Protein AF-A0A9N9C268-F1 (afdb_monomer)

Sequence (154 aa):
MRSAASHTQPDLDTTQQGNPVDTEMTIPITELENPLLTNLANLHPAVRDLFPITDRKCLRELDNYKRKLSQYYEMKTIPPNYFDLPPPKVHLPLAYQDLSHKYRSYFSLDPNNCYGKSQRIIEELREEYSFKNLPNDYYQAKLPLLKDPNKIKL

pLDDT: mean 74.54, std 18.53, range [37.0, 94.0]

Foldseek 3Di:
DDDDDDDDDDDDDDDDDDDPPPPPPPPPPDDPPVVCLVDLVSDDPVLSVVFLAAEPVCVVCVVVSVVVSVVPDDDPDRDPRRYPYDDDAAADDQALVPDDPVLNVLQPDDPVVNVPCVVVSVVVCVVRHDDDDRHPNSDDPDDPDDPDPVPDDD

Nearest PDB structures (foldseek):
  7uwb-assembly1_K  TM=1.746E-01  e=9.780E+00  Citrus x limon

Radius of gyration: 38.98 Å; Cα contacts (8 Å, |Δi|>4): 79; chains: 1; bounding box: 124×75×79 Å

Organism: NCBI:txid144679

Secondary structure (DSSP, 8-state):
----------------------------------TTSS-GGGS-HHHHTT-SB--GGGGGGHHHHHHHHTTT---SS--GGGB-PPPPPEEPPSSGGGS-HHHHHHHSS-GGG-TTTHHHHHHHHHHHEE-SS--GGGSPPPPPPPS-GGG---

Solvent-accessible surface area (backbone atoms only — not comparable to full-atom values): 10644 Å² total; per-residue (Å²): 134,83,86,92,87,86,85,86,87,88,84,88,82,90,87,84,90,74,77,81,77,79,73,76,78,76,68,78,87,71,72,92,66,59,74,58,74,75,38,73,88,66,43,57,78,95,56,32,89,68,50,57,36,47,55,76,75,57,59,77,48,41,68,59,53,50,57,58,47,56,74,80,42,95,73,93,68,86,60,70,84,48,51,56,57,71,79,83,57,45,72,59,62,69,48,50,86,72,44,61,74,87,57,33,66,78,69,71,61,60,84,84,74,44,78,87,48,55,66,60,51,51,53,60,46,52,72,58,29,45,72,93,69,83,49,72,66,63,48,81,75,76,77,75,77,70,92,50,79,87,72,67,81,129

Structure (mmCIF, N/CA/C/O backbone):
data_AF-A0A9N9C268-F1
#
_entry.id   AF-A0A9N9C268-F1
#
loop_
_atom_site.group_PDB
_atom_site.id
_atom_site.type_symbol
_atom_site.label_atom_id
_atom_site.label_alt_id
_atom_site.label_comp_id
_atom_site.label_asym_id
_atom_site.label_entity_id
_atom_site.label_seq_id
_atom_site.pdbx_PDB_ins_code
_atom_site.Cartn_x
_atom_site.Cartn_y
_atom_site.Cartn_z
_atom_site.occupancy
_atom_site.B_iso_or_equiv
_atom_site.auth_seq_id
_at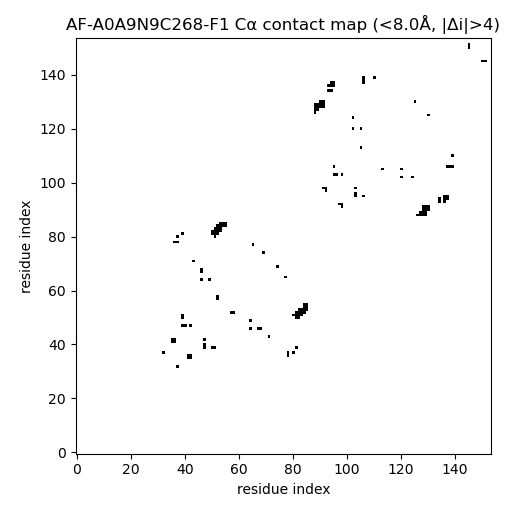om_site.auth_comp_id
_atom_site.auth_asym_id
_atom_site.auth_atom_id
_atom_site.pdbx_PDB_model_num
ATOM 1 N N . MET A 1 1 ? -87.386 -65.008 37.764 1.00 39.91 1 MET A N 1
ATOM 2 C CA . MET A 1 1 ? -87.024 -64.710 39.166 1.00 39.91 1 MET A CA 1
ATOM 3 C C . MET A 1 1 ? -86.267 -63.382 39.196 1.00 39.91 1 MET A C 1
ATOM 5 O O . MET A 1 1 ? -85.243 -63.322 38.542 1.00 39.91 1 MET A O 1
ATOM 9 N N . ARG A 1 2 ? -86.825 -62.376 39.903 1.00 40.78 2 ARG A N 1
ATOM 10 C CA . ARG A 1 2 ? -86.207 -61.224 40.626 1.00 40.78 2 ARG A CA 1
ATOM 11 C C . ARG A 1 2 ? -85.214 -60.308 39.862 1.00 40.78 2 ARG A C 1
ATOM 13 O O . ARG A 1 2 ? -84.171 -60.768 39.437 1.00 40.78 2 ARG A O 1
ATOM 20 N N . SER A 1 3 ? -85.585 -59.054 39.549 1.00 44.78 3 SER A N 1
ATOM 21 C CA . SER A 1 3 ? -85.411 -57.804 40.355 1.00 44.78 3 SER A CA 1
ATOM 22 C C . SER A 1 3 ? -83.939 -57.336 40.410 1.00 44.78 3 SER A C 1
ATOM 24 O O . SER A 1 3 ? -83.116 -58.058 40.948 1.00 44.78 3 SER A O 1
ATOM 26 N N . ALA A 1 4 ? -83.528 -56.277 39.693 1.00 45.44 4 ALA A N 1
ATOM 27 C CA . ALA A 1 4 ? -83.633 -54.826 39.981 1.00 45.44 4 ALA A CA 1
ATOM 28 C C . ALA A 1 4 ? -82.497 -54.275 40.879 1.00 45.44 4 ALA A C 1
ATOM 30 O O . ALA A 1 4 ? -82.388 -54.719 42.015 1.00 45.44 4 ALA A O 1
ATOM 31 N N . ALA A 1 5 ? -81.719 -53.291 40.388 1.00 44.78 5 ALA A N 1
ATOM 32 C CA . ALA A 1 5 ? -81.401 -52.006 41.052 1.00 44.78 5 ALA A CA 1
ATOM 33 C C . ALA A 1 5 ? -80.255 -51.226 40.358 1.00 44.78 5 ALA A C 1
ATOM 35 O O . ALA A 1 5 ? -79.267 -51.795 39.903 1.00 44.78 5 ALA A O 1
ATOM 36 N N . SER A 1 6 ? -80.446 -49.908 40.312 1.00 48.59 6 SER A N 1
ATOM 37 C CA . SER A 1 6 ? -79.631 -48.816 39.759 1.00 48.59 6 SER A CA 1
ATOM 38 C C . SER A 1 6 ? -78.519 -48.322 40.701 1.00 48.59 6 SER A C 1
ATOM 40 O O . SER A 1 6 ? -78.727 -48.394 41.906 1.00 48.59 6 SER A O 1
ATOM 42 N N . HIS A 1 7 ? -77.457 -47.685 40.174 1.00 49.78 7 HIS A N 1
ATOM 43 C CA . HIS A 1 7 ? -76.790 -46.447 40.680 1.00 49.78 7 HIS A CA 1
ATOM 44 C C . HIS A 1 7 ? -75.469 -46.205 39.905 1.00 49.78 7 HIS A C 1
ATOM 46 O O . HIS A 1 7 ? -74.666 -47.124 39.817 1.00 49.78 7 HIS A O 1
ATOM 52 N N . THR A 1 8 ? -75.297 -45.130 39.121 1.00 42.03 8 THR A N 1
ATOM 53 C CA . THR A 1 8 ? -74.860 -43.739 39.445 1.00 42.03 8 THR A CA 1
ATOM 54 C C . THR A 1 8 ? -73.333 -43.519 39.293 1.00 42.03 8 THR A C 1
ATOM 56 O O . THR A 1 8 ? -72.537 -44.204 39.922 1.00 42.03 8 THR A O 1
ATOM 59 N N . GLN A 1 9 ? -72.999 -42.554 38.415 1.00 42.22 9 GLN A N 1
ATOM 60 C CA . GLN A 1 9 ? -71.717 -41.914 37.991 1.00 42.22 9 GLN A CA 1
ATOM 61 C C . GLN A 1 9 ? -70.890 -41.288 39.163 1.00 42.22 9 GLN A C 1
ATOM 63 O O . GLN A 1 9 ? -71.462 -41.293 40.254 1.00 42.22 9 GLN A O 1
ATOM 68 N N . PRO A 1 10 ? -69.653 -40.696 39.037 1.00 51.66 10 PRO A N 1
ATOM 69 C CA . PRO A 1 10 ? -69.0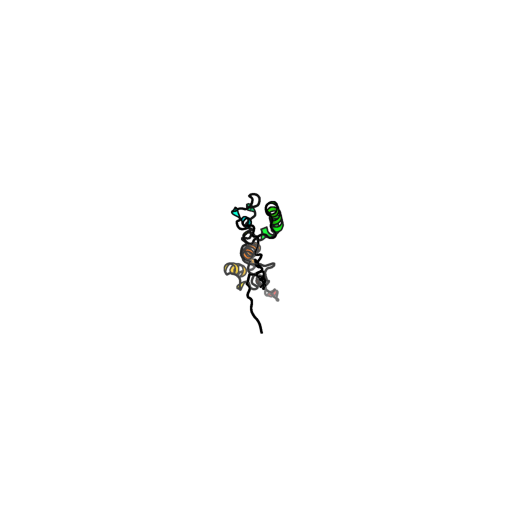98 -39.916 37.897 1.00 51.66 10 PRO A CA 1
ATOM 70 C C . PRO A 1 10 ? -67.543 -39.837 37.690 1.00 51.66 10 PRO A C 1
ATOM 72 O O . PRO A 1 10 ? -66.762 -40.469 38.390 1.00 51.66 10 PRO A O 1
ATOM 75 N N . ASP A 1 11 ? -67.174 -38.994 36.710 1.00 38.88 11 ASP A N 1
ATOM 76 C CA . ASP A 1 11 ? -65.997 -38.100 36.576 1.00 38.88 11 ASP A CA 1
ATOM 77 C C . ASP A 1 11 ? -64.611 -38.513 36.019 1.00 38.88 11 ASP A C 1
ATOM 79 O O . ASP A 1 11 ? -64.035 -39.546 36.337 1.00 38.88 11 ASP A O 1
ATOM 83 N N . LEU A 1 12 ? -64.143 -37.581 35.162 1.00 43.12 12 LEU A N 1
ATOM 84 C CA . LEU A 1 12 ? -62.799 -37.127 34.756 1.00 43.12 12 LEU A CA 1
ATOM 85 C C . LEU A 1 12 ? -61.569 -37.978 35.147 1.00 43.12 12 LEU A C 1
ATOM 87 O O . LEU A 1 12 ? -61.346 -38.233 36.321 1.00 43.12 12 LEU A O 1
ATOM 91 N N . ASP A 1 13 ? -60.647 -38.237 34.206 1.00 37.00 13 ASP A N 1
ATOM 92 C CA . ASP A 1 13 ? -59.504 -37.339 33.914 1.00 37.00 13 ASP A CA 1
ATOM 93 C C . ASP A 1 13 ? -58.448 -37.987 32.969 1.00 37.00 13 ASP A C 1
ATOM 95 O O . ASP A 1 13 ? -58.164 -39.178 33.044 1.00 37.00 13 ASP A O 1
ATOM 99 N N . THR A 1 14 ? -57.894 -37.163 32.071 1.00 41.16 14 THR A N 1
ATOM 100 C CA . THR A 1 14 ? -56.491 -37.057 31.595 1.00 41.16 14 THR A CA 1
ATOM 101 C C . THR A 1 14 ? -55.609 -38.310 31.366 1.00 41.16 14 THR A C 1
ATOM 103 O O . THR A 1 14 ? -55.251 -39.035 32.288 1.00 41.16 14 THR A O 1
ATOM 106 N N . THR A 1 15 ? -55.098 -38.468 30.128 1.00 43.09 15 THR A N 1
ATOM 107 C CA . THR A 1 15 ? -53.656 -38.406 29.727 1.00 43.09 15 THR A CA 1
ATOM 108 C C . THR A 1 15 ? -53.310 -39.355 28.560 1.00 43.09 15 THR A C 1
ATOM 110 O O . THR A 1 15 ? -53.150 -40.555 28.749 1.00 43.09 15 THR A O 1
ATOM 113 N N . GLN A 1 16 ? -53.070 -38.805 27.366 1.00 38.69 16 GLN A N 1
ATOM 114 C CA . GLN A 1 16 ? -51.953 -39.195 26.482 1.00 38.69 16 GLN A CA 1
ATOM 115 C C . GLN A 1 16 ? -51.456 -37.879 25.863 1.00 38.69 16 GLN A C 1
ATOM 117 O O . GLN A 1 16 ? -52.132 -37.285 25.033 1.00 38.69 16 GLN A O 1
ATOM 122 N N . GLN A 1 17 ? -50.486 -37.200 26.476 1.00 45.19 17 GLN A N 1
ATOM 123 C CA . GLN A 1 17 ? -49.043 -37.436 26.334 1.00 45.19 17 GLN A CA 1
ATOM 124 C C 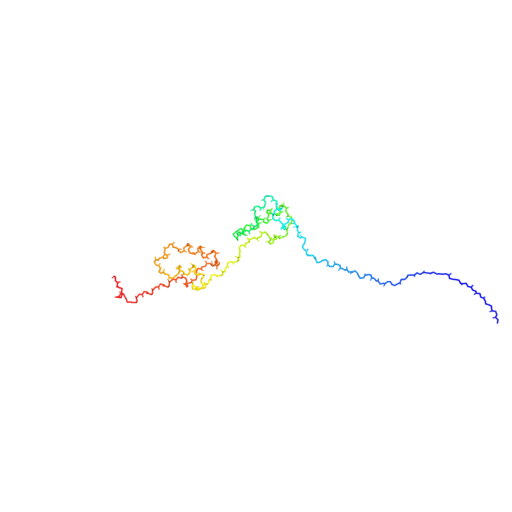. GLN A 1 17 ? -48.571 -37.374 24.871 1.00 45.19 17 GLN A C 1
ATOM 126 O O . GLN A 1 17 ? -48.021 -38.323 24.324 1.00 45.19 17 GLN A O 1
ATOM 131 N N . GLY A 1 18 ? -48.789 -36.218 24.242 1.00 40.16 18 GLY A N 1
ATOM 132 C CA . GLY A 1 18 ? -47.959 -35.733 23.144 1.00 40.16 18 GLY A CA 1
ATOM 133 C C . GLY A 1 18 ? -46.959 -34.740 23.721 1.00 40.16 18 GLY A C 1
ATOM 134 O O . GLY A 1 18 ? -47.339 -33.634 24.096 1.00 40.16 18 GLY A O 1
ATOM 135 N N . ASN A 1 19 ? -45.705 -35.164 23.858 1.00 44.75 19 ASN A N 1
ATOM 136 C CA . ASN A 1 19 ? -44.609 -34.297 24.278 1.00 44.75 19 ASN A CA 1
ATOM 137 C C . ASN A 1 19 ? -44.514 -33.091 23.326 1.00 44.75 19 ASN A C 1
ATOM 139 O O . ASN A 1 19 ? -44.553 -33.298 22.107 1.00 44.75 19 ASN A O 1
ATOM 143 N N . PRO A 1 20 ? -44.359 -31.854 23.826 1.00 47.28 20 PRO A N 1
ATOM 144 C CA . PRO A 1 20 ? -43.913 -30.767 22.977 1.00 47.28 20 PRO A CA 1
ATOM 145 C C . PRO A 1 20 ? -42.499 -31.109 22.509 1.00 47.28 20 PRO A C 1
ATOM 147 O O . PRO A 1 20 ? -41.586 -31.284 23.311 1.00 47.28 20 PRO A O 1
ATOM 150 N N . VAL A 1 21 ? -42.346 -31.267 21.196 1.00 54.41 21 VAL A N 1
ATOM 151 C CA . VAL A 1 21 ? -41.042 -31.238 20.543 1.00 54.41 21 VAL A CA 1
ATOM 152 C C . VAL A 1 21 ? -40.468 -29.870 20.865 1.00 54.41 21 VAL A C 1
ATOM 154 O O . VAL A 1 21 ? -40.981 -28.859 20.378 1.00 54.41 21 VAL A O 1
ATOM 157 N N . ASP A 1 22 ? -39.455 -29.860 21.729 1.00 45.09 22 ASP A N 1
ATOM 158 C CA . ASP A 1 22 ? -38.572 -28.727 21.931 1.00 45.09 22 ASP A CA 1
ATOM 159 C C . ASP A 1 22 ? -38.106 -28.281 20.549 1.00 45.09 22 ASP A C 1
ATOM 161 O O . ASP A 1 22 ? -37.245 -28.888 19.911 1.00 45.09 22 ASP A O 1
ATOM 165 N N . THR A 1 23 ? -38.756 -27.239 20.039 1.00 55.81 23 THR A N 1
ATOM 166 C CA . THR A 1 23 ? -38.219 -26.479 18.930 1.00 55.81 23 THR A CA 1
ATOM 167 C C . THR A 1 23 ? -37.024 -25.775 19.535 1.00 55.81 23 THR A C 1
ATOM 169 O O . THR A 1 23 ? -37.158 -24.701 20.120 1.00 55.81 23 THR A O 1
ATOM 172 N N . GLU A 1 24 ? -35.864 -26.429 19.456 1.00 46.28 24 GLU A N 1
ATOM 173 C CA . GLU A 1 24 ? -34.585 -25.751 19.522 1.00 46.28 24 GLU A CA 1
ATOM 174 C C . GLU A 1 24 ? -34.673 -24.598 18.523 1.00 46.28 24 GLU A C 1
ATOM 176 O O . GLU A 1 24 ? -34.537 -24.758 17.310 1.00 46.28 24 GLU A O 1
ATOM 181 N N . MET A 1 25 ? -34.954 -23.408 19.049 1.00 47.78 25 MET A N 1
ATOM 182 C CA . MET A 1 25 ? -34.574 -22.164 18.418 1.00 47.78 25 MET A CA 1
ATOM 183 C C . MET A 1 25 ? -33.049 -22.204 18.378 1.00 47.78 25 MET A C 1
ATOM 185 O O . MET A 1 25 ? -32.366 -21.714 19.275 1.00 47.78 25 MET A O 1
ATOM 189 N N . THR A 1 26 ? -32.503 -22.846 17.346 1.00 42.88 26 THR A N 1
ATOM 190 C CA . THR A 1 26 ? -31.139 -22.605 16.904 1.00 42.88 26 THR A CA 1
ATOM 191 C C . THR A 1 26 ? -31.113 -21.155 16.446 1.00 42.88 26 THR A C 1
ATOM 193 O O . THR A 1 26 ? -31.340 -20.838 15.282 1.00 42.88 26 THR A O 1
ATOM 196 N N . ILE A 1 27 ? -30.909 -20.251 17.400 1.00 50.53 27 ILE A N 1
ATOM 197 C CA . ILE A 1 27 ? -30.482 -18.893 17.117 1.00 50.53 27 ILE A CA 1
ATOM 198 C C . ILE A 1 27 ? -29.135 -19.077 16.411 1.00 50.53 27 ILE A C 1
ATOM 200 O O . ILE A 1 27 ? -28.214 -19.624 17.030 1.00 50.53 27 ILE A O 1
ATOM 204 N N . PRO A 1 28 ? -28.983 -18.713 15.125 1.00 43.78 28 PRO A N 1
ATOM 205 C CA . PRO A 1 28 ? -27.655 -18.653 14.553 1.00 43.78 28 PRO A CA 1
ATOM 206 C C . PRO A 1 28 ? -26.877 -17.659 15.410 1.00 43.78 28 PRO A C 1
ATOM 208 O O . PRO A 1 28 ? -27.286 -16.510 15.572 1.00 43.78 28 PRO A O 1
ATOM 211 N N . ILE A 1 29 ? -25.785 -18.119 16.015 1.00 46.16 29 ILE A N 1
ATOM 212 C CA . ILE A 1 29 ? -24.846 -17.276 16.752 1.00 46.16 29 ILE A CA 1
ATOM 213 C C . ILE A 1 29 ? -24.095 -16.443 15.704 1.00 46.16 29 ILE A C 1
ATOM 215 O O . ILE A 1 29 ? -22.928 -16.678 15.407 1.00 46.16 29 ILE A O 1
ATOM 219 N N . THR A 1 30 ? -24.787 -15.508 15.062 1.00 47.31 30 THR A N 1
ATOM 220 C CA . THR A 1 30 ? -24.159 -14.378 14.394 1.00 47.31 30 THR A CA 1
ATOM 221 C C . THR A 1 30 ? -23.776 -13.405 15.489 1.00 47.31 30 THR A C 1
ATOM 223 O O . THR A 1 30 ? -24.644 -12.805 16.114 1.00 47.31 30 THR A O 1
ATOM 226 N N . GLU A 1 31 ? -22.470 -13.358 15.749 1.00 49.12 31 GLU A N 1
ATOM 227 C CA . GLU A 1 31 ? -21.740 -12.167 16.170 1.00 49.12 31 GLU A CA 1
ATOM 228 C C . GLU A 1 31 ? -22.465 -11.264 17.171 1.00 49.12 31 GLU A C 1
ATOM 230 O O . GLU A 1 31 ? -23.250 -10.384 16.825 1.00 49.12 31 GLU A O 1
ATOM 235 N N . LEU A 1 32 ? -22.068 -11.395 18.435 1.00 46.22 32 LEU A N 1
ATOM 236 C CA . LEU A 1 32 ? -22.094 -10.278 19.367 1.00 46.22 32 LEU A CA 1
ATOM 237 C C . LEU A 1 32 ? -21.089 -9.215 18.862 1.00 46.22 32 LEU A C 1
ATOM 239 O O . LEU A 1 32 ? -20.010 -9.043 19.427 1.00 46.22 32 LEU A O 1
ATOM 243 N N . GLU A 1 33 ? -21.389 -8.559 17.735 1.00 52.53 33 GLU A N 1
ATOM 244 C CA . GLU A 1 33 ? -20.729 -7.324 17.327 1.00 52.53 33 GLU A CA 1
ATOM 245 C C . GLU A 1 33 ? -20.999 -6.321 18.442 1.00 52.53 33 GLU A C 1
ATOM 247 O O . GLU A 1 33 ? -22.138 -5.915 18.663 1.00 52.53 33 GLU A O 1
ATOM 252 N N . ASN A 1 34 ? -19.960 -5.933 19.180 1.00 56.81 34 ASN A N 1
ATOM 253 C CA . ASN A 1 34 ? -20.045 -4.778 20.060 1.00 56.81 34 ASN A CA 1
ATOM 254 C C . ASN A 1 34 ? -20.465 -3.578 19.187 1.00 56.81 34 ASN A C 1
ATOM 256 O O . ASN A 1 34 ? -19.635 -3.105 18.408 1.00 56.81 34 ASN A O 1
ATOM 260 N N . PRO A 1 35 ? -21.694 -3.036 19.315 1.00 57.44 35 PRO A N 1
ATOM 261 C CA . PRO A 1 35 ? -22.200 -1.984 18.422 1.00 57.44 35 PRO A CA 1
ATOM 262 C C . PRO A 1 35 ? -21.380 -0.685 18.527 1.00 57.44 35 PRO A C 1
ATOM 264 O O . PRO A 1 35 ? -21.447 0.198 17.673 1.00 57.44 35 PRO A O 1
ATOM 267 N N . LEU A 1 36 ? -20.563 -0.574 19.580 1.00 56.09 36 LEU A N 1
ATOM 268 C CA . LEU A 1 36 ? -19.602 0.502 19.797 1.00 56.09 36 LEU A CA 1
ATOM 269 C C . LEU A 1 36 ? -18.397 0.437 18.846 1.00 56.09 36 LEU A C 1
ATOM 271 O O . LEU A 1 36 ? -17.844 1.481 18.518 1.00 56.09 36 LEU A O 1
ATOM 275 N N . LEU A 1 37 ? -18.005 -0.758 18.389 1.00 64.56 37 LEU A N 1
ATOM 276 C CA . LEU A 1 37 ? -16.889 -0.967 17.459 1.00 64.56 37 LEU A CA 1
ATOM 277 C C . LEU A 1 37 ? -17.326 -0.872 15.990 1.00 64.56 37 LEU A C 1
ATOM 279 O O . LEU A 1 37 ? -16.495 -0.887 15.090 1.00 64.56 37 LEU A O 1
ATOM 283 N N . THR A 1 38 ? -18.619 -0.740 15.704 1.00 68.38 38 THR A N 1
ATOM 284 C CA . THR A 1 38 ? -19.101 -0.563 14.327 1.00 68.38 38 THR A CA 1
ATOM 285 C C . THR A 1 38 ? -19.001 0.901 13.874 1.00 68.38 38 THR A C 1
ATOM 287 O O . THR A 1 38 ? -18.946 1.183 12.676 1.00 68.38 38 THR A O 1
ATOM 290 N N . ASN A 1 39 ? -18.911 1.846 14.819 1.00 78.50 39 ASN A N 1
ATOM 291 C CA . ASN A 1 39 ? -18.799 3.276 14.541 1.00 78.50 39 ASN A CA 1
ATOM 292 C C . ASN A 1 39 ? -17.486 3.858 15.086 1.00 78.50 39 ASN A C 1
ATOM 294 O O . ASN A 1 39 ? -17.337 4.091 16.285 1.00 78.50 39 ASN A O 1
ATOM 298 N N . LEU A 1 40 ? -16.560 4.174 14.176 1.00 82.62 40 LEU A N 1
ATOM 299 C CA . LEU A 1 40 ? -15.260 4.781 14.486 1.00 82.62 40 LEU A CA 1
ATOM 300 C C . LEU A 1 40 ? -15.366 6.092 15.284 1.00 82.62 40 LEU A C 1
ATOM 302 O O . LEU A 1 40 ? -14.448 6.434 16.026 1.00 82.62 40 LEU A O 1
ATOM 306 N N . ALA A 1 41 ? -16.480 6.825 15.180 1.00 83.06 41 ALA A N 1
ATOM 307 C CA . ALA A 1 41 ? -16.686 8.060 15.934 1.00 83.06 41 ALA A CA 1
ATOM 308 C C . ALA A 1 41 ? -16.851 7.829 17.447 1.00 83.06 41 ALA A C 1
ATOM 310 O O . ALA A 1 41 ? -16.625 8.761 18.221 1.00 83.06 41 ALA A O 1
ATOM 311 N N . ASN A 1 42 ? -17.205 6.606 17.856 1.00 84.81 42 ASN A N 1
ATOM 312 C CA . ASN A 1 42 ? -17.400 6.206 19.251 1.00 84.81 42 ASN A CA 1
ATOM 313 C C . ASN A 1 42 ? -16.144 5.571 19.870 1.00 84.81 42 ASN A C 1
ATOM 315 O O . ASN A 1 42 ? -16.180 5.098 21.009 1.00 84.81 42 ASN A O 1
ATOM 319 N N . LEU A 1 43 ? -15.028 5.558 19.134 1.00 87.62 43 LEU A N 1
ATOM 320 C CA . LEU A 1 43 ? -13.747 5.113 19.658 1.00 87.62 43 LEU A CA 1
ATOM 321 C C . LEU A 1 43 ? -13.253 6.021 20.784 1.00 87.62 43 LEU A C 1
ATOM 323 O O . LEU A 1 43 ? -13.398 7.245 20.746 1.00 87.62 43 LEU A O 1
ATOM 327 N N . HIS A 1 44 ? -12.596 5.402 21.762 1.00 90.62 44 HIS A N 1
ATOM 328 C CA . HIS A 1 44 ? -11.960 6.093 22.865 1.00 90.62 44 HIS A CA 1
ATOM 329 C C . HIS A 1 44 ? -10.945 7.107 22.302 1.00 90.62 44 HIS A C 1
ATOM 331 O O . HIS A 1 44 ? -10.166 6.746 21.412 1.00 90.62 44 HIS A O 1
ATOM 337 N N . PRO A 1 45 ? -10.900 8.355 22.809 1.00 90.62 45 PRO A N 1
ATOM 338 C CA . PRO A 1 45 ? -10.091 9.424 22.216 1.00 90.62 45 PRO A CA 1
ATOM 339 C C . PRO A 1 45 ? -8.621 9.048 21.987 1.00 90.62 45 PRO A C 1
ATOM 341 O O . PRO A 1 45 ? -8.050 9.394 20.963 1.00 90.62 45 PRO A O 1
ATOM 344 N N . ALA A 1 46 ? -8.032 8.258 22.891 1.00 90.56 46 ALA A N 1
ATOM 345 C CA . ALA A 1 46 ? -6.634 7.821 22.806 1.00 90.56 46 ALA A CA 1
ATOM 346 C C . ALA A 1 46 ? -6.301 6.899 21.612 1.00 90.56 46 ALA A C 1
ATOM 348 O O . ALA A 1 46 ? -5.127 6.721 21.286 1.00 90.56 46 ALA A O 1
ATOM 349 N N . VAL A 1 47 ? -7.305 6.267 20.997 1.00 90.75 47 VAL A N 1
ATOM 350 C CA . VAL A 1 47 ? -7.123 5.325 19.875 1.00 90.75 47 VAL A CA 1
ATOM 351 C C . VAL A 1 47 ? -7.856 5.754 18.612 1.00 90.75 47 VAL A C 1
ATOM 353 O O . VAL A 1 47 ? -7.653 5.143 17.567 1.00 90.75 47 VAL A O 1
ATOM 356 N N . ARG A 1 48 ? -8.677 6.804 18.687 1.00 90.94 48 ARG A N 1
ATOM 357 C CA . ARG A 1 48 ? -9.470 7.312 17.566 1.00 90.94 48 ARG A CA 1
ATOM 358 C C . ARG A 1 48 ? -8.600 7.711 16.373 1.00 90.94 48 ARG A C 1
ATOM 360 O O . ARG A 1 48 ? -8.935 7.358 15.253 1.00 90.94 48 ARG A O 1
ATOM 367 N N . ASP A 1 49 ? -7.453 8.338 16.622 1.00 91.50 49 ASP A N 1
ATOM 368 C CA . ASP A 1 49 ? -6.537 8.808 15.570 1.00 91.50 49 ASP A CA 1
ATOM 369 C C . ASP A 1 49 ? -5.760 7.677 14.870 1.00 91.50 49 ASP A C 1
ATOM 371 O O . ASP A 1 49 ? -5.013 7.919 13.924 1.00 91.50 49 ASP A O 1
ATOM 375 N N . LEU A 1 50 ? -5.902 6.433 15.338 1.00 90.62 50 LEU A N 1
ATOM 376 C CA . LEU A 1 50 ? -5.260 5.262 14.736 1.00 90.62 50 LEU A CA 1
ATOM 377 C C . LEU A 1 50 ? -6.122 4.618 13.640 1.00 90.62 50 LEU A C 1
ATOM 379 O O . LEU A 1 50 ? -5.632 3.732 12.938 1.00 90.62 50 LEU A O 1
ATOM 383 N N . PHE A 1 51 ? -7.389 5.028 13.511 1.00 91.44 51 PHE A N 1
ATOM 384 C CA . PHE A 1 51 ? -8.369 4.411 12.622 1.00 91.44 51 PHE A CA 1
ATOM 385 C C . PHE A 1 51 ? -9.176 5.460 11.826 1.00 91.44 51 PHE A C 1
ATOM 387 O O . PHE A 1 51 ? -9.402 6.562 12.321 1.00 91.44 51 PHE A O 1
ATOM 394 N N . PRO A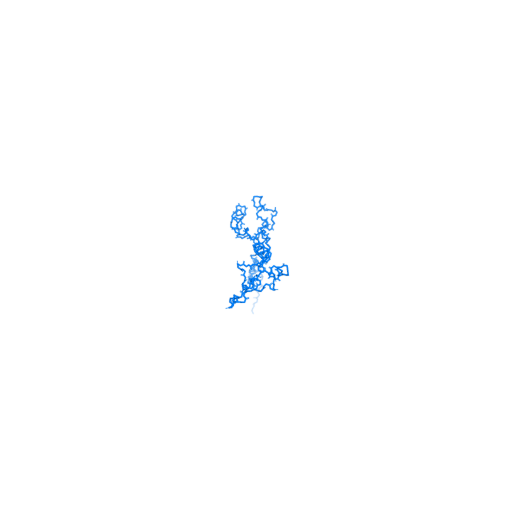 1 52 ? -9.663 5.124 10.617 1.00 93.19 52 PRO A N 1
ATOM 395 C CA . PRO A 1 52 ? -9.398 3.878 9.904 1.00 93.19 52 PRO A CA 1
ATOM 396 C C . PRO A 1 52 ? -7.958 3.831 9.374 1.00 93.19 52 PRO A C 1
ATOM 398 O O . PRO A 1 52 ? -7.336 4.854 9.095 1.00 93.19 52 PRO A O 1
ATOM 401 N N . ILE A 1 53 ? -7.407 2.626 9.242 1.00 93.12 53 ILE A N 1
ATOM 402 C CA . ILE A 1 53 ? -6.072 2.423 8.681 1.00 93.12 53 ILE A CA 1
ATOM 403 C C . ILE A 1 53 ? -6.156 2.626 7.171 1.00 93.12 53 ILE A C 1
ATOM 405 O O . ILE A 1 53 ? -6.743 1.800 6.471 1.00 93.12 53 ILE A O 1
ATOM 409 N N . THR A 1 54 ? -5.540 3.700 6.683 1.00 92.25 54 THR A N 1
ATOM 410 C CA . THR A 1 54 ? -5.557 4.076 5.262 1.00 92.25 54 THR A CA 1
ATOM 411 C C . THR A 1 54 ? -4.303 3.642 4.506 1.00 92.25 54 THR A C 1
ATOM 413 O O . THR A 1 54 ? -4.381 3.235 3.351 1.00 92.25 54 THR A O 1
ATOM 416 N N . ASP A 1 55 ? -3.125 3.652 5.136 1.00 90.38 55 ASP A N 1
ATOM 417 C CA . ASP A 1 55 ? -1.882 3.206 4.494 1.00 90.38 55 ASP A CA 1
ATOM 418 C C . ASP A 1 55 ? -1.585 1.732 4.813 1.00 90.38 55 ASP A C 1
ATOM 420 O 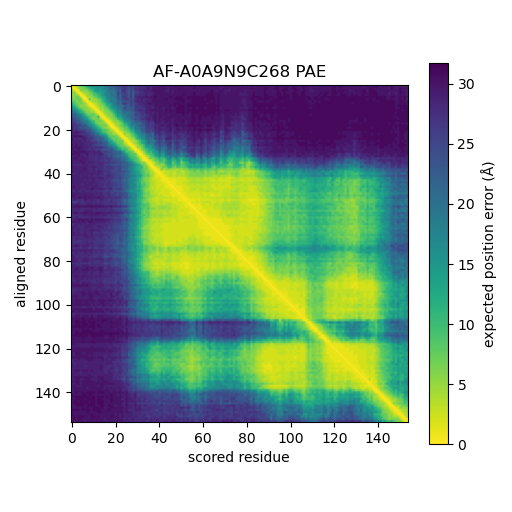O . ASP A 1 55 ? -1.524 1.309 5.970 1.00 90.38 55 ASP A O 1
ATOM 424 N N . ARG A 1 56 ? -1.282 0.941 3.777 1.00 87.75 56 ARG A N 1
ATOM 425 C CA . ARG A 1 56 ? -0.794 -0.438 3.929 1.00 87.75 56 ARG A CA 1
ATOM 426 C C . ARG A 1 56 ? 0.492 -0.525 4.756 1.00 87.75 56 ARG A C 1
ATOM 428 O O . ARG A 1 56 ? 0.748 -1.570 5.346 1.00 87.75 56 ARG A O 1
ATOM 435 N N . LYS A 1 57 ? 1.307 0.533 4.825 1.00 87.88 57 LYS A N 1
ATOM 436 C CA . LYS A 1 57 ? 2.497 0.578 5.697 1.00 87.88 57 LYS A CA 1
ATOM 437 C C . LYS A 1 57 ? 2.127 0.486 7.178 1.00 87.88 57 LYS A C 1
ATOM 439 O O . LYS A 1 57 ? 2.830 -0.191 7.926 1.00 87.88 57 LYS A O 1
ATOM 444 N N . CYS A 1 58 ? 1.006 1.086 7.577 1.00 89.44 58 CYS A N 1
ATOM 445 C CA . CYS A 1 58 ? 0.500 1.060 8.949 1.00 89.44 58 CYS A CA 1
ATOM 446 C C . CYS A 1 58 ? 0.033 -0.340 9.379 1.00 89.44 58 CYS A C 1
ATOM 448 O O . CYS A 1 58 ? -0.035 -0.618 10.571 1.00 89.44 58 CYS A O 1
ATOM 450 N N . LEU A 1 59 ? -0.192 -1.268 8.439 1.00 90.94 59 LEU A N 1
ATOM 451 C CA . LEU A 1 59 ? -0.489 -2.670 8.765 1.00 90.94 59 LEU A CA 1
ATOM 452 C C . LEU A 1 59 ? 0.666 -3.375 9.486 1.00 90.94 59 LEU A C 1
ATOM 454 O O . LEU A 1 59 ? 0.437 -4.369 10.167 1.00 90.94 59 LEU A O 1
ATOM 458 N N . ARG A 1 60 ? 1.901 -2.866 9.379 1.00 92.75 60 ARG A N 1
ATOM 459 C CA . ARG A 1 60 ? 3.036 -3.374 10.168 1.00 92.75 60 ARG A CA 1
ATOM 460 C C . ARG A 1 60 ? 2.879 -3.096 11.663 1.00 92.75 60 ARG A C 1
ATOM 462 O O . ARG A 1 60 ? 3.372 -3.867 12.474 1.00 92.75 60 ARG A O 1
ATOM 469 N N . GLU A 1 61 ? 2.163 -2.031 12.009 1.00 93.00 61 GLU A N 1
ATOM 470 C CA . GLU A 1 61 ? 1.866 -1.626 13.386 1.00 93.00 61 GLU A CA 1
ATOM 471 C C . GLU A 1 61 ? 0.530 -2.201 13.885 1.00 93.00 61 GLU A C 1
ATOM 473 O O . GLU A 1 61 ? 0.069 -1.859 14.975 1.00 93.00 61 GLU A O 1
ATOM 478 N N . LEU A 1 62 ? -0.106 -3.093 13.115 1.00 92.25 62 LEU A N 1
ATOM 479 C CA . LEU A 1 62 ? -1.450 -3.585 13.413 1.00 92.25 62 LEU A CA 1
ATOM 480 C C . LEU A 1 62 ? -1.538 -4.258 14.787 1.00 92.25 62 LEU A C 1
ATOM 482 O O . LEU A 1 62 ? -2.514 -4.053 15.505 1.00 92.25 62 LEU A O 1
ATOM 486 N N . ASP A 1 63 ? -0.518 -5.016 15.186 1.00 92.00 63 ASP A N 1
ATOM 487 C CA . ASP A 1 63 ? -0.488 -5.661 16.503 1.00 92.00 63 ASP A CA 1
ATOM 488 C C . ASP A 1 63 ? -0.387 -4.639 17.642 1.00 92.00 63 ASP A C 1
ATOM 490 O O . ASP A 1 63 ? -0.993 -4.807 18.703 1.00 92.00 63 ASP A O 1
ATOM 494 N N . ASN A 1 64 ? 0.310 -3.525 17.409 1.00 94.00 64 ASN A N 1
ATOM 495 C CA . ASN A 1 64 ? 0.379 -2.419 18.355 1.00 94.00 64 ASN A CA 1
ATOM 496 C C . ASN A 1 64 ? -0.987 -1.728 18.488 1.00 94.00 64 ASN A C 1
ATOM 498 O O . ASN A 1 64 ? -1.447 -1.468 19.601 1.00 94.00 64 ASN A O 1
ATOM 502 N N . TYR A 1 65 ? -1.676 -1.492 17.368 1.00 92.56 65 TYR A N 1
ATOM 503 C CA . TYR A 1 65 ? -3.021 -0.911 17.365 1.00 92.56 65 TYR A CA 1
ATOM 504 C C . TYR A 1 65 ? -4.048 -1.833 18.032 1.00 92.56 65 TYR A C 1
ATOM 506 O O . TYR A 1 65 ? -4.838 -1.365 18.852 1.00 92.56 65 TYR A O 1
ATOM 514 N N . LYS A 1 66 ? -3.983 -3.148 17.771 1.00 91.38 66 LYS A N 1
ATOM 515 C CA . LYS A 1 66 ? -4.796 -4.171 18.454 1.00 91.38 66 LYS A CA 1
ATOM 516 C C . LYS A 1 66 ? -4.625 -4.105 19.964 1.00 91.38 66 LYS A C 1
ATOM 518 O O . LYS A 1 66 ? -5.615 -4.055 20.684 1.00 91.38 66 LYS A O 1
ATOM 523 N N . ARG A 1 67 ? -3.376 -4.055 20.435 1.00 92.44 67 ARG A N 1
ATOM 524 C CA . ARG A 1 67 ? -3.062 -3.976 21.865 1.00 92.44 67 ARG A CA 1
ATOM 525 C C . ARG A 1 67 ? -3.580 -2.691 22.510 1.00 92.44 67 ARG A C 1
ATOM 527 O O . ARG A 1 67 ? -4.005 -2.722 23.657 1.00 92.44 67 ARG A O 1
ATOM 534 N N . LYS A 1 68 ? -3.542 -1.557 21.803 1.00 92.38 68 LYS A N 1
ATOM 535 C CA . LYS A 1 68 ? -4.113 -0.298 22.309 1.00 92.38 68 LYS A CA 1
ATOM 536 C C . LYS A 1 68 ? -5.637 -0.356 22.382 1.00 92.38 68 LYS A C 1
ATOM 538 O O . LYS A 1 68 ? -6.211 0.062 23.377 1.00 92.38 68 LYS A O 1
ATOM 543 N N . LEU A 1 69 ? -6.295 -0.908 21.366 1.00 91.06 69 LEU A N 1
ATOM 544 C CA . LEU A 1 69 ? -7.745 -1.110 21.387 1.00 91.06 69 LEU A CA 1
ATOM 545 C C . LEU A 1 69 ? -8.179 -2.068 22.504 1.00 91.06 69 LEU A C 1
ATOM 547 O O . LEU A 1 69 ? -9.164 -1.787 23.182 1.00 91.06 69 LEU A O 1
ATOM 551 N N . SER A 1 70 ? -7.426 -3.148 22.741 1.00 91.12 70 SER A N 1
ATOM 552 C CA . SER A 1 70 ? -7.756 -4.139 23.774 1.00 91.12 70 SER A CA 1
ATOM 553 C C . SER A 1 70 ? -7.662 -3.597 25.205 1.00 91.12 70 SER A C 1
ATOM 555 O O . SER A 1 70 ? -8.075 -4.278 26.134 1.00 91.12 70 SER A O 1
ATOM 557 N N . GLN A 1 71 ? -7.109 -2.394 25.408 1.00 92.94 71 GLN A N 1
ATOM 558 C CA . GLN A 1 71 ? -7.137 -1.707 26.706 1.00 92.94 71 GLN A CA 1
ATOM 559 C C . GLN A 1 71 ? -8.512 -1.105 27.026 1.00 92.94 71 GLN A C 1
ATOM 561 O O . GLN A 1 71 ? -8.817 -0.893 28.195 1.00 92.94 71 GLN A O 1
ATOM 566 N N . TYR A 1 72 ? -9.318 -0.810 26.003 1.00 90.81 72 TYR A N 1
ATOM 567 C CA . TYR A 1 72 ? -10.600 -0.109 26.141 1.00 90.81 72 TYR A CA 1
ATOM 568 C C . TYR A 1 72 ? -11.799 -0.971 25.750 1.00 90.81 72 TYR A C 1
ATOM 570 O O . TYR A 1 72 ? -12.913 -0.706 26.195 1.00 90.81 72 TYR A O 1
ATOM 578 N N . TYR A 1 73 ? -11.580 -1.986 24.915 1.00 88.88 73 TYR A N 1
ATOM 579 C CA . TYR A 1 73 ? -12.637 -2.807 24.345 1.00 88.88 73 TYR A CA 1
ATOM 580 C C . TYR A 1 73 ? -12.263 -4.281 24.410 1.00 88.88 73 TYR A C 1
ATOM 582 O O . TYR A 1 73 ? -11.151 -4.670 24.052 1.00 88.88 73 TYR A O 1
ATOM 590 N N . GLU A 1 74 ? -13.221 -5.115 24.797 1.00 87.50 74 GLU A N 1
ATOM 591 C CA . GLU A 1 74 ? -13.100 -6.556 24.630 1.00 87.50 74 GLU A CA 1
ATOM 592 C C . GLU A 1 74 ? -13.391 -6.904 23.166 1.00 87.50 74 GLU A C 1
ATOM 594 O O . GLU A 1 74 ? -14.482 -6.649 22.648 1.00 87.50 74 GLU A O 1
ATOM 599 N N . MET A 1 75 ? -12.386 -7.428 22.464 1.00 81.94 75 MET A N 1
ATOM 600 C CA . MET A 1 75 ? -12.525 -7.840 21.070 1.00 81.94 75 MET A CA 1
ATOM 601 C C . MET A 1 75 ? -11.641 -9.042 20.754 1.00 81.94 75 MET A C 1
ATOM 603 O O . MET A 1 75 ? -10.495 -9.138 21.195 1.00 81.94 75 MET A O 1
ATOM 607 N N . LYS A 1 76 ? -12.168 -9.939 19.921 1.00 82.62 76 LYS A N 1
ATOM 608 C CA . LYS A 1 76 ? -11.419 -11.074 19.372 1.00 82.62 76 LYS A CA 1
ATOM 609 C C . LYS A 1 76 ? -10.721 -10.717 18.058 1.00 82.62 76 LYS A C 1
ATOM 611 O O . LYS A 1 76 ? -9.670 -11.266 17.731 1.00 82.62 76 LYS A O 1
ATOM 616 N N . THR A 1 77 ? -11.310 -9.820 17.271 1.00 85.94 77 THR A N 1
ATOM 617 C CA . THR A 1 77 ? -10.838 -9.457 15.929 1.00 85.94 77 THR A CA 1
ATOM 618 C C . THR A 1 77 ? -11.197 -7.999 15.642 1.00 85.94 77 THR A C 1
ATOM 620 O O . THR A 1 77 ? -12.219 -7.520 16.123 1.00 85.94 77 THR A O 1
ATOM 623 N N . ILE A 1 78 ? -10.344 -7.286 14.897 1.00 87.06 78 ILE A N 1
ATOM 624 C CA . ILE A 1 78 ? -10.642 -5.914 14.460 1.00 87.06 78 ILE A CA 1
ATOM 625 C C . ILE A 1 78 ? -11.650 -5.994 13.307 1.00 87.06 78 ILE A C 1
ATOM 627 O O . ILE A 1 78 ? -11.366 -6.724 12.350 1.00 87.06 78 ILE A O 1
ATOM 631 N N . PRO A 1 79 ? -12.773 -5.258 13.355 1.00 88.38 79 PRO A N 1
ATOM 632 C CA . PRO A 1 79 ? -13.762 -5.348 12.297 1.00 88.38 79 PRO A CA 1
ATOM 633 C C . PRO A 1 79 ? -13.292 -4.660 10.995 1.00 88.38 79 PRO A C 1
ATOM 635 O O . PRO A 1 79 ? -12.425 -3.779 11.023 1.00 88.38 79 PRO A O 1
ATOM 638 N N . PRO A 1 80 ? -13.828 -5.055 9.824 1.00 88.81 80 PRO A N 1
ATOM 639 C CA . PRO A 1 80 ? -13.353 -4.575 8.522 1.00 88.81 80 PRO A CA 1
ATOM 640 C C . PRO A 1 80 ? -13.471 -3.059 8.313 1.00 88.81 80 PRO A C 1
ATOM 642 O O . PRO A 1 80 ? -12.647 -2.474 7.618 1.00 88.81 80 PRO A O 1
ATOM 645 N N . ASN A 1 81 ? -14.450 -2.412 8.948 1.00 89.75 81 ASN A N 1
ATOM 646 C CA . ASN A 1 81 ? -14.665 -0.958 8.916 1.00 89.75 81 ASN A CA 1
ATOM 647 C C . ASN A 1 81 ? -13.485 -0.140 9.487 1.00 89.75 81 ASN A C 1
ATOM 649 O O . ASN A 1 81 ? -13.435 1.069 9.286 1.00 89.75 81 ASN A O 1
ATOM 653 N N . TYR A 1 82 ? -12.534 -0.769 10.186 1.00 91.62 82 TYR A N 1
ATOM 654 C CA . TYR A 1 82 ? -11.326 -0.113 10.708 1.00 91.62 82 TYR A CA 1
ATOM 655 C C . TYR A 1 82 ? -10.214 -0.044 9.657 1.00 91.62 82 TYR A C 1
ATOM 657 O O . TYR A 1 82 ? -9.147 0.512 9.923 1.00 91.62 82 TYR A O 1
ATOM 665 N N . PHE A 1 83 ? -10.450 -0.599 8.468 1.00 93.00 83 PHE A N 1
ATOM 666 C CA . PHE A 1 83 ? -9.521 -0.617 7.352 1.00 93.00 83 PHE A CA 1
ATOM 667 C C . PHE A 1 83 ? -10.146 0.116 6.166 1.00 93.00 83 PHE A C 1
ATOM 669 O O . PHE A 1 83 ? -11.117 -0.353 5.581 1.00 93.00 83 PHE A O 1
ATOM 676 N N . ASP A 1 84 ? -9.547 1.239 5.782 1.00 93.69 84 ASP A N 1
ATOM 677 C CA . ASP A 1 84 ? -9.900 1.988 4.572 1.00 93.69 84 ASP A CA 1
ATOM 678 C C . ASP A 1 84 ? -8.695 1.988 3.626 1.00 93.69 84 ASP A C 1
ATOM 680 O O . ASP A 1 84 ? -8.075 3.005 3.317 1.00 93.69 84 ASP A O 1
ATOM 684 N N . LEU A 1 85 ? -8.262 0.775 3.274 1.00 91.00 85 LEU A N 1
ATOM 685 C CA . LEU A 1 85 ? -7.043 0.569 2.505 1.00 91.00 85 LEU A CA 1
ATOM 686 C C . LEU A 1 85 ? -7.298 0.822 1.018 1.00 91.00 85 LEU A C 1
ATOM 688 O O . LEU A 1 85 ? -8.306 0.356 0.480 1.00 91.00 85 LEU A O 1
ATOM 692 N N . PRO A 1 86 ? -6.330 1.416 0.298 1.00 87.94 86 PRO A N 1
ATOM 693 C CA . PRO A 1 86 ? -6.431 1.534 -1.140 1.00 87.94 86 PRO A CA 1
ATOM 694 C C . PRO A 1 86 ? -6.508 0.141 -1.789 1.00 87.94 86 PRO A C 1
ATOM 696 O O . PRO A 1 86 ? -5.939 -0.841 -1.258 1.00 87.94 86 PRO A O 1
ATOM 699 N N . 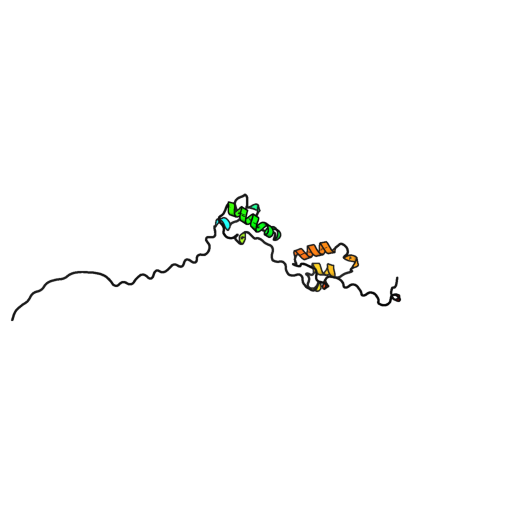PRO A 1 87 ? -7.151 0.055 -2.969 1.00 87.62 87 PRO A N 1
ATOM 700 C CA . PRO A 1 87 ? -7.239 -1.175 -3.736 1.00 87.62 87 PRO A CA 1
ATOM 701 C C . PRO A 1 87 ? -5.872 -1.858 -3.898 1.00 87.62 87 PRO A C 1
ATOM 703 O O . PRO A 1 87 ? -4.830 -1.191 -3.924 1.00 87.62 87 PRO A O 1
ATOM 706 N N . PRO A 1 88 ? -5.832 -3.198 -3.982 1.00 87.75 88 PRO A N 1
ATOM 707 C CA . PRO A 1 88 ? -4.600 -3.909 -4.294 1.00 87.75 88 PRO A CA 1
ATOM 708 C C . PRO A 1 88 ? -3.981 -3.392 -5.594 1.00 87.75 88 PRO A C 1
ATOM 710 O O . PRO A 1 88 ? -4.672 -3.221 -6.595 1.00 87.75 88 PRO A O 1
ATOM 713 N N . LYS A 1 89 ? -2.665 -3.171 -5.576 1.00 90.44 89 LYS A N 1
ATOM 714 C CA . LYS A 1 89 ? -1.910 -2.792 -6.774 1.00 90.44 89 LYS A CA 1
ATOM 715 C C . LYS A 1 89 ? -1.894 -3.950 -7.763 1.00 90.44 89 LYS A C 1
ATOM 717 O O . LYS A 1 89 ? -1.732 -5.103 -7.359 1.00 90.44 89 LYS A O 1
ATOM 722 N N . VAL A 1 90 ? -2.006 -3.632 -9.047 1.00 92.25 90 VAL A N 1
ATOM 723 C CA . VAL A 1 90 ? -1.907 -4.614 -10.132 1.00 92.25 90 VAL A CA 1
ATOM 724 C C . VAL A 1 90 ? -0.465 -5.081 -10.307 1.00 92.25 90 VAL A C 1
ATOM 726 O O . VAL A 1 90 ? 0.481 -4.355 -10.007 1.00 92.25 90 VAL A O 1
ATOM 729 N N . HIS A 1 91 ? -0.269 -6.310 -10.776 1.00 93.81 91 HIS A N 1
ATOM 730 C CA . HIS A 1 91 ? 1.073 -6.790 -11.094 1.00 93.81 91 HIS A CA 1
ATOM 731 C C . HIS A 1 91 ? 1.681 -5.966 -12.228 1.00 93.81 91 HIS A C 1
ATOM 733 O O . HIS A 1 91 ? 0.988 -5.602 -13.178 1.00 93.81 91 HIS A O 1
ATOM 739 N N . LEU A 1 92 ? 2.978 -5.673 -12.118 1.00 93.44 92 LEU A N 1
ATOM 740 C CA . LEU A 1 92 ? 3.704 -5.036 -13.210 1.00 93.44 92 LEU A CA 1
ATOM 741 C C . LEU A 1 92 ? 3.697 -5.973 -14.434 1.00 93.44 92 LEU A C 1
ATOM 743 O O . LEU A 1 92 ? 4.042 -7.150 -14.277 1.00 93.44 92 LEU A O 1
ATOM 747 N N . PRO A 1 93 ? 3.320 -5.485 -15.627 1.00 92.75 93 PRO A N 1
ATOM 748 C CA . PRO A 1 93 ? 3.399 -6.274 -16.849 1.00 92.75 93 PRO A CA 1
ATOM 749 C C . PRO A 1 93 ? 4.826 -6.746 -17.152 1.00 92.75 93 PRO A C 1
ATOM 751 O O . PRO A 1 93 ? 5.803 -6.167 -16.681 1.00 92.75 93 PRO A O 1
ATOM 754 N N . LEU A 1 94 ? 4.959 -7.808 -17.949 1.00 89.12 94 LEU A N 1
ATOM 755 C CA . LEU A 1 94 ? 6.275 -8.305 -18.368 1.00 89.12 94 LEU A CA 1
ATOM 756 C C . LEU A 1 94 ? 6.892 -7.431 -19.462 1.00 89.12 94 LEU A C 1
ATOM 758 O O . LEU A 1 94 ? 8.099 -7.200 -19.439 1.00 89.12 94 LEU A O 1
ATOM 762 N N . ALA A 1 95 ? 6.061 -6.926 -20.374 1.00 87.38 95 ALA A N 1
ATOM 763 C CA . ALA A 1 95 ? 6.466 -6.034 -21.446 1.00 87.38 95 ALA A CA 1
ATOM 764 C C . ALA A 1 95 ? 6.096 -4.585 -21.108 1.00 87.38 95 ALA A C 1
ATOM 766 O O . ALA A 1 95 ? 4.964 -4.286 -20.721 1.00 87.38 95 ALA A O 1
ATOM 767 N N . TYR A 1 96 ? 7.021 -3.649 -21.334 1.00 86.62 96 TYR A N 1
ATOM 768 C CA . TYR A 1 96 ? 6.760 -2.218 -21.119 1.00 86.62 96 TYR A CA 1
ATOM 769 C C . TYR A 1 96 ? 5.637 -1.677 -22.024 1.00 86.62 96 TYR A C 1
ATOM 771 O O . TYR A 1 96 ? 5.032 -0.652 -21.716 1.00 86.62 96 TYR A O 1
ATOM 779 N N . GLN A 1 97 ? 5.344 -2.362 -23.134 1.00 86.62 97 GLN A N 1
ATOM 780 C CA . GLN A 1 97 ? 4.261 -2.024 -24.060 1.00 86.62 97 GLN A CA 1
ATOM 781 C C . GLN A 1 97 ? 2.878 -2.187 -23.425 1.00 86.62 97 GLN A C 1
ATOM 783 O O . GLN A 1 97 ? 1.954 -1.491 -23.826 1.00 86.62 97 GLN A O 1
ATOM 788 N N . ASP A 1 98 ? 2.749 -3.040 -22.410 1.00 89.88 98 ASP A N 1
ATOM 789 C CA . ASP A 1 98 ? 1.491 -3.292 -21.702 1.00 89.88 98 ASP A CA 1
ATOM 790 C C . ASP A 1 98 ? 1.284 -2.343 -20.512 1.00 89.88 98 ASP A C 1
ATOM 792 O O . ASP A 1 98 ? 0.241 -2.368 -19.856 1.00 89.88 98 ASP A O 1
ATOM 796 N N . LEU A 1 99 ? 2.254 -1.469 -20.221 1.00 89.75 99 LEU A N 1
ATOM 797 C CA . LEU A 1 99 ? 2.090 -0.429 -19.210 1.00 89.75 99 LEU A CA 1
ATOM 798 C C . LEU A 1 99 ? 0.967 0.542 -19.579 1.00 89.75 99 LEU A C 1
ATOM 800 O O . LEU A 1 99 ? 0.655 0.759 -20.756 1.00 89.75 99 LEU A O 1
ATOM 804 N N . SER A 1 100 ? 0.433 1.223 -18.565 1.00 89.44 100 SER A N 1
ATOM 805 C CA . SER A 1 100 ? -0.371 2.426 -18.774 1.00 89.44 100 SER A CA 1
ATOM 806 C C . SER A 1 100 ? 0.390 3.422 -19.655 1.00 89.44 100 SER A C 1
ATOM 808 O O . SER A 1 100 ? 1.605 3.600 -19.516 1.00 89.44 100 SER A O 1
ATOM 810 N N . HIS A 1 101 ? -0.326 4.079 -20.571 1.00 86.50 101 HIS A N 1
ATOM 811 C CA . HIS A 1 101 ? 0.252 4.983 -21.572 1.00 86.50 101 HIS A CA 1
ATOM 812 C C . HIS A 1 101 ? 1.194 6.032 -20.973 1.00 86.50 101 HIS A C 1
ATOM 814 O O . HIS A 1 101 ? 2.200 6.369 -21.595 1.00 86.50 101 HIS A O 1
ATOM 820 N N . LYS A 1 102 ? 0.909 6.493 -19.749 1.00 86.56 102 LYS A N 1
ATOM 821 C CA . LYS A 1 102 ? 1.724 7.483 -19.038 1.00 86.56 102 LYS A CA 1
ATOM 822 C C . LYS A 1 102 ? 3.158 7.020 -18.756 1.00 86.56 102 LYS A C 1
ATOM 824 O O . LYS A 1 102 ? 4.050 7.854 -18.698 1.00 86.56 102 LYS A O 1
ATOM 829 N N . TYR A 1 103 ? 3.384 5.711 -18.611 1.00 85.88 103 TYR A N 1
ATOM 830 C CA . TYR A 1 103 ? 4.703 5.158 -18.300 1.00 85.88 103 TYR A CA 1
ATOM 831 C C . TYR A 1 103 ? 5.468 4.674 -19.531 1.00 85.88 103 TYR A C 1
ATOM 833 O O . TYR A 1 103 ? 6.686 4.536 -19.467 1.00 85.88 103 TYR A O 1
ATOM 841 N N . ARG A 1 104 ? 4.785 4.405 -20.653 1.00 84.69 104 ARG A N 1
ATOM 842 C CA . ARG A 1 104 ? 5.429 3.869 -21.867 1.00 84.69 104 ARG A CA 1
ATOM 843 C C . ARG A 1 104 ? 6.524 4.800 -22.380 1.00 84.69 104 ARG A C 1
ATOM 845 O O . ARG A 1 104 ? 7.605 4.342 -22.731 1.00 84.69 104 ARG A O 1
ATOM 852 N N . SER A 1 105 ? 6.266 6.108 -22.353 1.00 79.50 105 SER A N 1
ATOM 853 C CA . SER A 1 105 ? 7.199 7.148 -22.804 1.00 79.50 105 SER A CA 1
ATOM 854 C C . SER A 1 105 ? 8.544 7.122 -22.073 1.00 79.50 105 SER A C 1
ATOM 856 O O . SER A 1 105 ? 9.554 7.482 -22.673 1.00 79.50 105 SER A O 1
ATOM 858 N N . TYR A 1 106 ? 8.580 6.652 -20.822 1.00 78.88 106 TYR A N 1
ATOM 859 C CA . TYR A 1 106 ? 9.814 6.536 -20.047 1.00 78.88 106 TYR A CA 1
ATOM 860 C C . TYR A 1 106 ? 10.763 5.455 -20.572 1.00 78.88 106 TYR A C 1
ATOM 862 O O . TYR A 1 106 ? 11.969 5.557 -20.365 1.00 78.88 106 TYR A O 1
ATOM 870 N N . PHE A 1 107 ? 10.233 4.441 -21.257 1.00 76.88 107 PHE A N 1
ATOM 871 C CA . PHE A 1 107 ? 11.008 3.311 -21.777 1.00 76.88 107 PHE A CA 1
ATOM 872 C C . PHE A 1 107 ? 11.263 3.412 -23.287 1.00 76.88 107 PHE A C 1
ATOM 874 O O . PHE A 1 107 ? 12.125 2.715 -23.823 1.00 76.88 107 PHE A O 1
ATOM 881 N N . SER A 1 108 ? 10.556 4.313 -23.975 1.00 65.50 108 SER A N 1
ATOM 882 C CA . SER A 1 108 ? 10.582 4.399 -25.434 1.00 65.50 108 SER A CA 1
ATOM 883 C C . SER A 1 108 ? 11.839 5.031 -26.041 1.00 65.50 108 SER A C 1
ATOM 885 O O . SER A 1 108 ? 12.061 4.818 -27.229 1.00 65.50 108 SER A O 1
ATOM 887 N N . LEU A 1 109 ? 12.660 5.813 -25.326 1.00 53.75 109 LEU A N 1
ATOM 888 C CA . LEU A 1 109 ? 13.674 6.648 -25.994 1.00 53.75 109 LEU A CA 1
ATOM 889 C C . LEU A 1 109 ? 14.979 6.823 -25.195 1.00 53.75 109 LEU A C 1
ATOM 891 O O . LEU A 1 109 ? 15.001 7.459 -24.148 1.00 53.75 109 LEU A O 1
ATOM 895 N N . ASP A 1 110 ? 16.056 6.311 -25.801 1.00 58.09 110 ASP A N 1
ATOM 896 C CA . ASP A 1 110 ? 17.480 6.622 -25.586 1.00 58.09 110 ASP A CA 1
ATOM 897 C C . ASP A 1 110 ? 18.102 6.246 -24.212 1.00 58.09 110 ASP A C 1
ATOM 899 O O . ASP A 1 110 ? 17.780 6.865 -23.189 1.00 58.09 110 ASP A O 1
ATOM 903 N N . PRO A 1 111 ? 19.076 5.304 -24.159 1.00 56.59 111 PRO A N 1
ATOM 904 C CA . PRO A 1 111 ? 19.743 4.926 -22.909 1.00 56.59 111 PRO A CA 1
ATOM 905 C C . PRO A 1 111 ? 20.457 6.115 -22.250 1.00 56.59 111 PRO A C 1
ATOM 907 O O . PRO A 1 111 ? 20.660 6.130 -21.035 1.00 56.59 111 PRO A O 1
ATOM 910 N N . ASN A 1 112 ? 20.811 7.128 -23.049 1.00 56.72 112 ASN A N 1
ATOM 911 C CA . ASN A 1 112 ? 21.537 8.314 -22.610 1.00 56.72 112 ASN A CA 1
ATOM 912 C C . ASN A 1 112 ? 20.651 9.336 -21.873 1.00 56.72 112 ASN A C 1
ATOM 914 O O . ASN A 1 112 ? 21.170 10.159 -21.125 1.00 56.72 112 ASN A O 1
ATOM 918 N N . ASN A 1 113 ? 19.320 9.278 -22.026 1.00 56.94 113 ASN A N 1
ATOM 919 C CA . ASN A 1 113 ? 18.373 10.207 -21.382 1.00 56.94 113 ASN A CA 1
ATOM 920 C C . ASN A 1 113 ? 17.775 9.645 -20.071 1.00 56.94 113 ASN A C 1
ATOM 922 O O . ASN A 1 113 ? 17.058 10.341 -19.345 1.00 56.94 113 ASN A O 1
ATOM 926 N N . CYS A 1 114 ? 18.072 8.381 -19.746 1.00 56.25 114 CYS A N 1
ATOM 927 C CA . CYS A 1 114 ? 17.530 7.695 -18.570 1.00 56.25 114 CYS A CA 1
ATOM 928 C C . CYS A 1 114 ? 18.443 7.781 -17.327 1.00 56.25 114 CYS A C 1
ATOM 930 O O . CYS A 1 114 ? 18.000 7.481 -16.210 1.00 56.25 114 CYS A O 1
ATOM 932 N N . TYR A 1 115 ? 19.701 8.210 -17.487 1.00 51.28 115 TYR A N 1
ATOM 933 C CA . TYR A 1 115 ? 20.658 8.343 -16.384 1.00 51.28 115 TYR A CA 1
ATOM 934 C C . TYR A 1 115 ? 20.210 9.462 -15.425 1.00 51.28 115 TYR A C 1
ATOM 936 O O . TYR A 1 115 ? 20.273 10.644 -15.746 1.00 51.28 115 TYR A O 1
ATOM 944 N N . GLY A 1 116 ? 19.691 9.073 -14.255 1.00 61.34 116 GLY A N 1
ATOM 945 C CA . GLY A 1 116 ? 19.210 9.974 -13.196 1.00 61.34 116 GLY A CA 1
ATOM 946 C C . GLY A 1 116 ? 17.689 10.009 -12.993 1.00 61.34 116 GLY A C 1
ATOM 947 O O . GLY A 1 116 ? 17.238 10.410 -11.924 1.00 61.34 116 GLY A O 1
ATOM 948 N N . LYS A 1 117 ? 16.883 9.539 -13.959 1.00 70.56 117 LYS A N 1
ATOM 949 C CA . LYS A 1 117 ? 15.404 9.524 -13.855 1.00 70.56 117 LYS A CA 1
ATOM 950 C C . LYS A 1 117 ? 14.827 8.181 -13.396 1.00 70.56 117 LYS A C 1
ATOM 952 O O . LYS A 1 117 ? 13.660 8.118 -13.018 1.00 70.56 117 LYS A O 1
ATOM 957 N N . SER A 1 118 ? 15.632 7.117 -13.397 1.00 77.06 118 SER A N 1
ATOM 958 C CA . SER A 1 118 ? 15.183 5.746 -13.118 1.00 77.06 118 SER A CA 1
ATOM 959 C C . SER A 1 118 ? 14.525 5.586 -11.747 1.00 77.06 118 SER A C 1
ATOM 961 O O . SER A 1 118 ? 13.476 4.957 -11.655 1.00 77.06 118 SER A O 1
ATOM 963 N N . GLN A 1 119 ? 15.089 6.187 -10.696 1.00 82.19 119 GLN A N 1
ATOM 964 C CA . GLN A 1 119 ? 14.547 6.078 -9.340 1.00 82.19 119 GLN A CA 1
ATOM 965 C C . GLN A 1 119 ? 13.139 6.677 -9.243 1.00 82.19 119 GLN A C 1
ATOM 967 O O . GLN A 1 119 ? 12.224 6.031 -8.740 1.00 82.19 119 GLN A O 1
ATOM 972 N N . ARG A 1 120 ? 12.950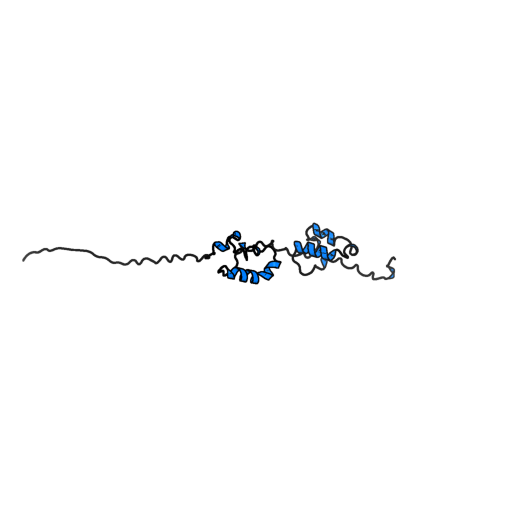 7.873 -9.812 1.00 85.31 120 ARG A N 1
ATOM 973 C CA . ARG A 1 120 ? 11.652 8.548 -9.854 1.00 85.31 120 ARG A CA 1
ATOM 974 C C . ARG A 1 120 ? 10.627 7.748 -10.659 1.00 85.31 120 ARG A C 1
ATOM 976 O O . ARG A 1 120 ? 9.508 7.566 -10.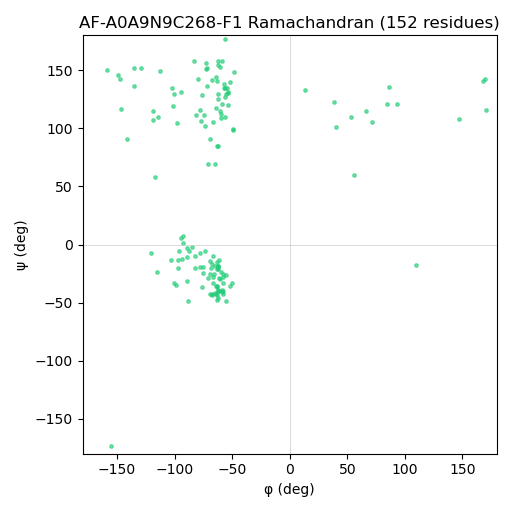203 1.00 85.31 120 ARG A O 1
ATOM 983 N N . ILE A 1 121 ? 11.016 7.210 -11.816 1.00 86.19 121 ILE A N 1
ATOM 984 C CA . ILE A 1 121 ? 10.137 6.353 -12.630 1.00 86.19 121 ILE A CA 1
ATOM 985 C C . ILE A 1 121 ? 9.731 5.094 -11.849 1.00 86.19 121 ILE A C 1
ATOM 987 O O . ILE A 1 121 ? 8.577 4.679 -11.904 1.00 86.19 121 ILE A O 1
ATOM 991 N N . ILE A 1 122 ? 10.655 4.488 -11.096 1.00 88.00 122 ILE A N 1
ATOM 992 C CA . ILE A 1 122 ? 10.366 3.326 -10.244 1.00 88.00 122 ILE A CA 1
ATOM 993 C C . ILE A 1 122 ? 9.376 3.690 -9.133 1.00 88.00 122 ILE A C 1
ATOM 995 O O . ILE A 1 122 ? 8.475 2.901 -8.850 1.00 88.00 122 ILE A O 1
ATOM 999 N N . GLU A 1 123 ? 9.534 4.849 -8.498 1.00 89.19 123 GLU A N 1
ATOM 1000 C CA . GLU A 1 123 ? 8.612 5.344 -7.471 1.00 89.19 123 GLU A CA 1
ATOM 1001 C C . GLU A 1 123 ? 7.217 5.590 -8.049 1.00 89.19 123 GLU A C 1
ATOM 1003 O O . GLU A 1 123 ? 6.249 5.057 -7.512 1.00 89.19 123 GLU A O 1
ATOM 1008 N N . GLU A 1 124 ? 7.123 6.266 -9.196 1.00 89.69 124 GLU A N 1
ATOM 1009 C CA . GLU A 1 124 ? 5.855 6.499 -9.895 1.00 89.69 124 GLU A CA 1
ATOM 1010 C C . GLU A 1 124 ? 5.202 5.178 -10.346 1.00 89.69 124 GLU A C 1
ATOM 1012 O O . GLU A 1 124 ? 3.989 5.011 -10.232 1.00 89.69 124 GLU A O 1
ATOM 1017 N N . LEU A 1 125 ? 5.975 4.195 -10.825 1.00 91.38 125 LEU A N 1
ATOM 1018 C CA . LEU A 1 125 ? 5.457 2.860 -11.154 1.00 91.38 125 LEU A CA 1
ATOM 1019 C C . LEU A 1 125 ? 4.941 2.129 -9.913 1.00 91.38 125 LEU A C 1
ATOM 1021 O O . LEU A 1 125 ? 3.956 1.399 -9.997 1.00 91.38 125 LEU 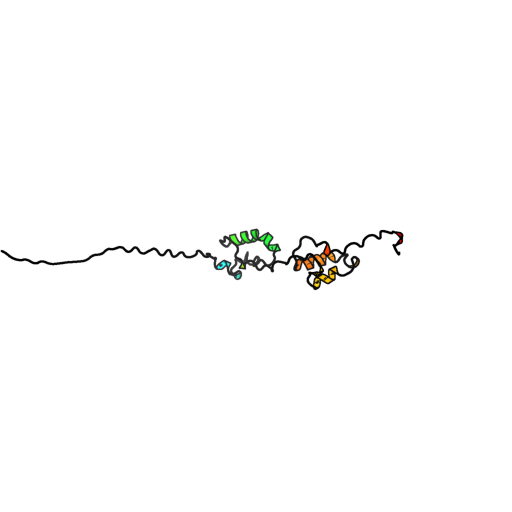A O 1
ATOM 1025 N N . ARG A 1 126 ? 5.590 2.310 -8.758 1.00 91.19 126 ARG A N 1
ATOM 1026 C CA . ARG A 1 126 ? 5.174 1.693 -7.492 1.00 91.19 126 ARG A CA 1
ATOM 1027 C C . ARG A 1 126 ? 3.878 2.272 -6.954 1.00 91.19 126 ARG A C 1
ATOM 1029 O O . ARG A 1 126 ? 3.325 1.658 -6.046 1.00 91.19 126 ARG A O 1
ATOM 1036 N N . GLU A 1 127 ? 3.385 3.403 -7.446 1.00 88.94 127 GLU A N 1
ATOM 1037 C CA . GLU A 1 127 ? 2.067 3.919 -7.066 1.00 88.94 127 GLU A CA 1
ATOM 1038 C C . GLU A 1 127 ? 0.946 3.016 -7.591 1.00 88.94 127 GLU A C 1
ATOM 1040 O O . GLU A 1 127 ? 0.040 2.675 -6.832 1.00 88.94 127 GLU A O 1
ATOM 1045 N N . GLU A 1 128 ? 1.060 2.543 -8.836 1.00 89.94 128 GLU A N 1
ATOM 1046 C CA . GLU A 1 128 ? 0.026 1.737 -9.502 1.00 89.94 128 GLU A CA 1
ATOM 1047 C C . GLU A 1 128 ? 0.322 0.234 -9.498 1.00 89.94 128 GLU A C 1
ATOM 1049 O O . GLU A 1 128 ? -0.596 -0.583 -9.393 1.00 89.94 128 GLU A O 1
ATOM 1054 N N . TYR A 1 129 ? 1.600 -0.142 -9.574 1.00 92.88 129 TYR A N 1
ATOM 1055 C CA . TYR A 1 129 ? 2.016 -1.524 -9.778 1.00 92.88 129 TYR A CA 1
ATOM 1056 C C . TYR A 1 129 ? 2.739 -2.126 -8.570 1.00 92.88 129 TYR A C 1
ATOM 1058 O O . TYR A 1 129 ? 3.463 -1.463 -7.824 1.00 92.88 129 TYR A O 1
ATOM 1066 N N . SER A 1 130 ? 2.576 -3.437 -8.406 1.00 92.06 130 SER A N 1
ATOM 1067 C CA . SER A 1 130 ? 3.308 -4.271 -7.456 1.00 92.06 130 SER A CA 1
ATOM 1068 C C . SER A 1 130 ? 4.407 -5.053 -8.174 1.00 92.06 130 SER A C 1
ATOM 1070 O O . SER A 1 130 ? 4.128 -5.862 -9.061 1.00 92.06 130 SER A O 1
ATOM 1072 N N . PHE A 1 131 ? 5.664 -4.826 -7.785 1.00 92.62 131 PHE A N 1
ATOM 1073 C CA . PHE A 1 131 ? 6.827 -5.557 -8.290 1.00 92.62 131 PHE A CA 1
ATOM 1074 C C . PHE A 1 131 ? 8.013 -5.465 -7.325 1.00 92.62 131 PHE A C 1
ATOM 1076 O O . PHE A 1 131 ? 8.186 -4.478 -6.606 1.00 92.62 131 PHE A O 1
ATOM 1083 N N . LYS A 1 132 ? 8.852 -6.508 -7.319 1.00 90.12 132 LYS A N 1
ATOM 1084 C CA . LYS A 1 132 ? 10.117 -6.528 -6.566 1.00 90.12 132 LYS A CA 1
ATOM 1085 C C . LYS A 1 132 ? 11.261 -5.947 -7.398 1.00 90.12 132 LYS A C 1
ATOM 1087 O O . LYS A 1 132 ? 11.976 -5.074 -6.918 1.00 90.12 132 LYS A O 1
ATOM 1092 N N . ASN A 1 133 ? 11.371 -6.414 -8.641 1.00 86.25 133 ASN A N 1
ATOM 1093 C CA . ASN A 1 133 ? 12.378 -6.024 -9.624 1.00 86.25 133 ASN A CA 1
ATOM 1094 C C . ASN A 1 133 ? 11.682 -5.645 -10.937 1.00 86.25 133 ASN A C 1
ATOM 1096 O O . ASN A 1 133 ? 10.605 -6.168 -11.227 1.00 86.25 133 ASN A O 1
ATOM 1100 N N . LEU A 1 134 ? 12.304 -4.765 -11.721 1.00 86.69 134 LEU A N 1
ATOM 1101 C CA . LEU A 1 134 ? 11.884 -4.491 -13.095 1.00 86.69 134 LEU A CA 1
ATOM 1102 C C . LEU A 1 134 ? 12.232 -5.692 -13.996 1.00 86.69 134 LEU A C 1
ATOM 1104 O O . LEU A 1 134 ? 13.336 -6.229 -13.868 1.00 86.69 134 LEU A O 1
ATOM 1108 N N . PRO A 1 135 ? 11.326 -6.122 -14.890 1.00 87.12 135 PRO A N 1
ATOM 1109 C CA . PRO A 1 135 ? 11.630 -7.136 -15.893 1.00 87.12 135 PRO A CA 1
ATOM 1110 C C . PRO A 1 135 ? 12.734 -6.684 -16.854 1.00 87.12 135 PRO A C 1
ATOM 1112 O O . PRO A 1 135 ? 12.906 -5.493 -17.105 1.00 87.12 135 PRO A O 1
ATOM 1115 N N . ASN A 1 136 ? 13.449 -7.647 -17.442 1.00 81.56 136 ASN A N 1
ATOM 1116 C CA . ASN A 1 136 ? 14.542 -7.364 -18.381 1.00 81.56 136 ASN A CA 1
ATOM 1117 C C . ASN A 1 136 ? 14.089 -6.543 -19.597 1.00 81.56 136 ASN A C 1
ATOM 1119 O O . ASN A 1 136 ? 14.847 -5.702 -20.065 1.00 81.56 136 ASN A O 1
ATOM 1123 N N . ASP A 1 137 ? 12.849 -6.738 -20.049 1.00 81.12 137 ASP A N 1
ATOM 1124 C CA . ASP A 1 137 ? 12.244 -6.019 -21.180 1.00 81.12 137 ASP A CA 1
ATOM 1125 C C . ASP A 1 137 ? 12.126 -4.505 -20.959 1.00 81.12 137 ASP A C 1
ATOM 1127 O O . ASP A 1 137 ? 11.977 -3.746 -21.911 1.00 81.12 137 ASP A O 1
ATOM 1131 N N . TYR A 1 138 ? 12.210 -4.047 -19.710 1.00 80.75 138 TYR A N 1
ATOM 1132 C CA . TYR A 1 138 ? 12.188 -2.626 -19.364 1.00 80.75 138 TYR A CA 1
ATOM 1133 C C . TYR A 1 138 ? 13.565 -1.974 -19.522 1.00 80.75 138 TYR A C 1
ATOM 1135 O O . TYR A 1 138 ? 13.691 -0.752 -19.443 1.00 80.75 138 TYR A O 1
ATOM 1143 N N . TYR A 1 139 ? 14.610 -2.772 -19.734 1.00 76.56 139 TYR A N 1
ATOM 1144 C CA . TYR A 1 139 ? 15.944 -2.285 -20.024 1.00 76.56 139 TYR A CA 1
ATOM 1145 C C . TYR A 1 139 ? 16.183 -2.379 -21.524 1.00 76.56 139 TYR A C 1
ATOM 1147 O O . TYR A 1 139 ? 16.009 -3.430 -22.139 1.00 76.56 139 TYR A O 1
ATOM 1155 N N . GLN A 1 140 ? 16.636 -1.282 -22.123 1.00 69.25 140 GLN A N 1
ATOM 1156 C CA . GLN A 1 140 ? 17.085 -1.329 -23.506 1.00 69.25 140 GLN A CA 1
ATOM 1157 C C . GLN A 1 140 ? 18.278 -2.282 -23.601 1.00 69.25 140 GLN A C 1
ATOM 1159 O O . GLN A 1 140 ? 19.265 -2.144 -22.870 1.00 69.25 140 GLN A O 1
ATOM 1164 N N . ALA A 1 141 ? 18.168 -3.273 -24.488 1.00 63.69 141 ALA A N 1
ATOM 1165 C CA . ALA A 1 141 ? 19.257 -4.193 -24.753 1.00 63.69 141 ALA A CA 1
ATOM 1166 C C . ALA A 1 141 ? 20.495 -3.384 -25.153 1.00 63.69 141 ALA A C 1
ATOM 1168 O O . ALA A 1 141 ? 20.431 -2.518 -26.030 1.00 63.69 141 ALA A O 1
ATOM 1169 N N . LYS A 1 142 ? 21.629 -3.661 -24.504 1.00 62.75 142 LYS A N 1
ATOM 1170 C CA . LYS A 1 142 ? 22.906 -3.080 -24.920 1.00 62.75 142 LYS A CA 1
ATOM 1171 C C . LYS A 1 142 ? 23.117 -3.446 -26.384 1.00 62.75 142 LYS A C 1
ATOM 1173 O O . LYS A 1 142 ? 23.049 -4.628 -26.728 1.00 62.75 142 LYS A O 1
ATOM 1178 N N . LEU A 1 143 ? 23.370 -2.444 -27.226 1.00 67.25 143 LEU A N 1
ATOM 1179 C CA . LEU A 1 143 ? 23.761 -2.703 -28.605 1.00 67.25 143 LEU A CA 1
ATOM 1180 C C . LEU A 1 143 ? 24.963 -3.656 -28.579 1.00 67.25 143 LEU A C 1
ATOM 1182 O O . LEU A 1 143 ? 25.892 -3.433 -27.790 1.00 67.25 143 LEU A O 1
ATOM 1186 N N . PRO A 1 144 ? 24.940 -4.741 -29.371 1.00 67.19 144 PRO A N 1
ATOM 1187 C CA . PRO A 1 144 ? 26.068 -5.648 -29.423 1.00 67.19 144 PRO A CA 1
ATOM 1188 C C . PRO A 1 144 ? 27.307 -4.851 -29.814 1.00 67.19 144 PRO A C 1
ATOM 1190 O O . PRO A 1 144 ? 27.253 -3.997 -30.703 1.00 67.19 144 PRO A O 1
ATOM 1193 N N . LEU A 1 145 ? 28.427 -5.140 -29.151 1.00 68.19 145 LEU A N 1
ATOM 1194 C CA . LEU A 1 145 ? 29.710 -4.602 -29.575 1.00 68.19 145 LEU A CA 1
ATOM 1195 C C . LEU A 1 145 ? 29.900 -4.956 -31.052 1.00 68.19 145 LEU A C 1
ATOM 1197 O O . LEU A 1 145 ? 29.701 -6.108 -31.456 1.00 68.19 145 LEU A O 1
ATOM 1201 N N . LEU A 1 146 ? 30.251 -3.955 -31.861 1.00 77.12 146 LEU A N 1
ATOM 1202 C CA . LEU A 1 146 ? 30.627 -4.184 -33.249 1.00 77.12 146 LEU A CA 1
ATOM 1203 C C . LEU A 1 146 ? 31.743 -5.235 -33.247 1.00 77.12 146 LEU A C 1
ATOM 1205 O O . LEU A 1 146 ? 32.791 -5.032 -32.642 1.00 77.12 146 LEU A O 1
ATOM 1209 N N . LYS A 1 147 ? 31.506 -6.374 -33.908 1.00 76.50 147 LYS A N 1
ATOM 1210 C CA . LYS A 1 147 ? 32.490 -7.471 -33.995 1.00 76.50 147 LYS A CA 1
ATOM 1211 C C . LYS A 1 147 ? 33.774 -7.057 -34.716 1.00 76.50 147 LYS A C 1
ATOM 1213 O O . LYS A 1 147 ? 34.782 -7.744 -34.612 1.00 76.50 147 LYS A O 1
ATOM 1218 N N . ASP A 1 148 ? 33.706 -5.968 -35.471 1.00 78.69 148 ASP A N 1
ATOM 1219 C CA . ASP A 1 148 ? 34.802 -5.433 -36.257 1.00 78.69 148 ASP A CA 1
ATOM 1220 C C . ASP A 1 148 ? 35.213 -4.066 -35.686 1.00 78.69 148 ASP A C 1
ATOM 1222 O O . ASP A 1 148 ? 34.447 -3.102 -35.820 1.00 78.69 148 ASP A O 1
ATOM 1226 N N . PRO A 1 149 ? 36.394 -3.961 -35.049 1.00 74.00 149 PRO A N 1
ATOM 1227 C CA . PRO A 1 149 ? 36.883 -2.702 -34.495 1.00 74.00 149 PRO A CA 1
ATOM 1228 C C . PRO A 1 149 ? 37.108 -1.631 -35.573 1.00 74.00 149 PRO A C 1
ATOM 1230 O O . PRO A 1 149 ? 37.081 -0.445 -35.258 1.00 74.00 149 PRO A O 1
ATOM 1233 N N . ASN A 1 150 ? 37.235 -2.011 -36.850 1.00 77.44 150 ASN A N 1
ATOM 1234 C CA . ASN A 1 150 ? 37.418 -1.065 -37.955 1.00 77.44 150 ASN A CA 1
ATOM 1235 C C . ASN A 1 150 ? 36.116 -0.374 -38.392 1.00 77.44 150 ASN A C 1
ATOM 1237 O O . ASN A 1 150 ? 36.143 0.531 -39.223 1.00 77.44 150 ASN A O 1
ATOM 1241 N N . LYS A 1 151 ? 34.958 -0.792 -37.861 1.00 71.75 151 LYS A N 1
ATOM 1242 C CA . LYS A 1 151 ? 33.652 -0.178 -38.165 1.00 71.75 151 LYS A CA 1
ATOM 1243 C C . LYS A 1 151 ? 33.261 0.925 -37.185 1.00 71.75 151 LYS A C 1
ATOM 1245 O O . LYS A 1 151 ? 32.184 1.504 -37.329 1.00 71.75 151 LYS A O 1
ATOM 1250 N N . ILE A 1 152 ? 34.114 1.222 -36.206 1.00 71.38 152 ILE A N 1
ATOM 1251 C CA . ILE A 1 152 ? 33.928 2.350 -35.297 1.00 71.38 152 ILE A CA 1
ATOM 1252 C C . ILE A 1 152 ? 34.231 3.628 -36.091 1.00 71.38 152 ILE A C 1
ATOM 1254 O O . ILE A 1 152 ? 35.388 3.944 -36.353 1.00 71.38 152 ILE A O 1
ATOM 1258 N N . LYS A 1 153 ? 33.188 4.348 -36.516 1.00 66.06 153 LYS A N 1
ATOM 1259 C CA . LYS A 1 153 ? 33.337 5.722 -37.011 1.00 66.06 153 LYS A CA 1
ATOM 1260 C C . LYS A 1 153 ? 33.394 6.644 -35.792 1.00 66.06 153 LYS A C 1
ATOM 1262 O O . LYS A 1 153 ? 32.404 6.721 -35.066 1.00 66.06 153 LYS A O 1
ATOM 1267 N N . LEU A 1 154 ? 34.564 7.239 -35.553 1.00 52.38 154 LEU A N 1
ATOM 1268 C CA . LEU A 1 154 ? 34.779 8.319 -34.583 1.00 52.38 154 LEU A CA 1
ATOM 1269 C C . LEU A 1 154 ? 34.187 9.634 -35.096 1.00 52.38 154 LEU A C 1
ATOM 1271 O O . LEU A 1 154 ? 34.259 9.857 -36.328 1.00 52.38 154 LEU A O 1
#

Mean predicted aligned error: 16.4 Å